Protein AF-A0A960JRF5-F1 (afdb_monomer_lite)

Sequence (85 aa):
RDALVGARLIDLPTGATVGTGSARRKAQLLDLRPDLDVVGLRGNIATRLARVGELDAIVVAAAALRRLGMDDRAAEWLAPGLFCP

Radius of gyration: 11.5 Å; chains: 1; bounding box: 28×24×25 Å

Foldseek 3Di:
DKFKFQADLVPADQQFEEEDQDPLQVVLSCVVRVRYNYDYDDDAPVVRNVCRVVGNIYMGHCVSCVVVVNNVRGNGDDDCVSRPD

Structure (mmCIF, N/CA/C/O backbone):
data_AF-A0A960JRF5-F1
#
_entry.id   AF-A0A960JRF5-F1
#
loop_
_atom_site.group_PDB
_atom_site.id
_atom_site.type_symbol
_atom_site.label_atom_id
_atom_site.label_alt_id
_atom_site.label_comp_id
_atom_site.label_asym_id
_atom_site.label_entity_id
_atom_site.label_seq_id
_atom_site.pdbx_PDB_ins_code
_atom_site.Cartn_x
_atom_site.Cartn_y
_atom_site.Cartn_z
_atom_site.occupancy
_atom_site.B_iso_or_equiv
_atom_site.auth_seq_id
_atom_site.auth_comp_id
_atom_site.auth_asym_id
_atom_site.auth_atom_id
_atom_site.pdbx_PDB_model_num
ATOM 1 N N . ARG A 1 1 ? 3.996 0.061 -11.435 1.00 90.06 1 ARG A N 1
ATOM 2 C CA . ARG A 1 1 ? 3.316 -0.938 -10.577 1.00 90.06 1 ARG A CA 1
ATOM 3 C C . ARG A 1 1 ? 3.921 -0.840 -9.190 1.00 90.06 1 ARG A C 1
ATOM 5 O O . ARG A 1 1 ? 5.129 -0.624 -9.094 1.00 90.06 1 ARG A O 1
ATOM 12 N N . ASP A 1 2 ? 3.096 -0.980 -8.166 1.00 95.81 2 ASP A N 1
ATOM 13 C CA . ASP A 1 2 ? 3.525 -1.036 -6.770 1.00 95.81 2 ASP A CA 1
ATOM 14 C C . ASP A 1 2 ? 3.347 -2.468 -6.241 1.00 95.81 2 ASP A C 1
ATOM 16 O O . ASP A 1 2 ? 2.716 -3.296 -6.899 1.00 95.81 2 ASP A O 1
ATOM 20 N N . ALA A 1 3 ? 3.968 -2.782 -5.111 1.00 96.81 3 ALA A N 1
ATOM 21 C CA . ALA A 1 3 ? 3.903 -4.098 -4.487 1.00 96.81 3 ALA A CA 1
ATOM 22 C C . ALA A 1 3 ? 3.764 -3.965 -2.970 1.00 96.81 3 ALA A C 1
ATOM 24 O O . ALA A 1 3 ? 4.392 -3.077 -2.381 1.00 96.81 3 ALA A O 1
ATOM 25 N N . LEU A 1 4 ? 2.980 -4.858 -2.362 1.00 97.12 4 LEU A N 1
ATOM 26 C CA . LEU A 1 4 ? 2.998 -5.090 -0.921 1.00 97.12 4 LEU A CA 1
ATOM 27 C C . LEU A 1 4 ? 4.047 -6.143 -0.577 1.00 97.12 4 LEU A C 1
ATOM 29 O O . LEU A 1 4 ? 4.199 -7.154 -1.266 1.00 97.12 4 LEU A O 1
ATOM 33 N N . VAL A 1 5 ? 4.747 -5.904 0.524 1.00 97.19 5 VAL A N 1
ATOM 34 C CA . VAL A 1 5 ? 5.690 -6.843 1.134 1.00 97.19 5 VAL A CA 1
ATOM 35 C C . VAL A 1 5 ? 5.291 -7.024 2.597 1.00 97.19 5 VAL A C 1
ATOM 37 O O . VAL A 1 5 ? 4.988 -6.033 3.260 1.00 97.19 5 VAL A O 1
ATOM 40 N N . GLY A 1 6 ? 5.284 -8.268 3.083 1.00 96.25 6 GLY A N 1
ATOM 41 C CA . GLY A 1 6 ? 4.764 -8.652 4.403 1.00 96.25 6 GLY A CA 1
ATOM 42 C C . GLY A 1 6 ? 3.521 -9.526 4.276 1.00 96.25 6 GLY A C 1
ATOM 43 O O . GLY A 1 6 ? 3.609 -10.738 4.443 1.00 96.25 6 GLY A O 1
ATOM 44 N N . ALA A 1 7 ? 2.401 -8.925 3.882 1.00 96.69 7 ALA A N 1
ATOM 45 C CA . ALA A 1 7 ? 1.132 -9.612 3.654 1.00 96.69 7 ALA A CA 1
ATOM 46 C C . ALA A 1 7 ? 0.415 -9.059 2.414 1.00 96.69 7 ALA A C 1
ATOM 48 O O . ALA A 1 7 ? 0.743 -7.973 1.928 1.00 96.69 7 ALA A O 1
ATOM 49 N N . ARG A 1 8 ? -0.566 -9.807 1.897 1.00 97.12 8 ARG A N 1
ATOM 50 C CA . ARG A 1 8 ? -1.497 -9.295 0.880 1.00 97.12 8 ARG A CA 1
ATOM 51 C C . ARG A 1 8 ? -2.471 -8.319 1.528 1.00 97.12 8 ARG A C 1
ATOM 53 O O . ARG A 1 8 ? -2.804 -8.468 2.699 1.00 97.12 8 ARG A O 1
ATOM 60 N N . LEU A 1 9 ? -2.986 -7.366 0.759 1.00 95.38 9 LEU A N 1
ATOM 61 C CA . LEU A 1 9 ? -3.887 -6.321 1.252 1.00 95.38 9 LEU A CA 1
ATOM 62 C C . LEU A 1 9 ? -5.153 -6.904 1.903 1.00 95.38 9 LEU A C 1
ATOM 64 O O . LEU A 1 9 ? -5.656 -6.356 2.881 1.00 95.38 9 LEU A O 1
ATOM 68 N N . ILE A 1 10 ? -5.646 -8.030 1.379 1.00 95.50 10 ILE A N 1
ATOM 69 C CA . ILE A 1 10 ? -6.822 -8.738 1.908 1.00 95.50 10 ILE A CA 1
ATOM 70 C C . ILE A 1 10 ? -6.535 -9.541 3.184 1.00 95.50 10 ILE A C 1
ATOM 72 O O . ILE A 1 10 ? -7.448 -9.761 3.972 1.00 95.50 10 ILE A O 1
ATOM 76 N N . ASP A 1 11 ? -5.284 -9.949 3.405 1.00 97.06 11 ASP A N 1
ATOM 77 C CA . ASP A 1 11 ? -4.897 -10.738 4.580 1.00 97.06 11 ASP A CA 1
ATOM 78 C C . ASP A 1 11 ? -4.513 -9.845 5.772 1.00 97.06 11 ASP A C 1
ATOM 80 O O . ASP A 1 11 ? -4.273 -10.344 6.870 1.00 97.06 11 ASP A O 1
ATOM 84 N N . LEU A 1 12 ? -4.434 -8.525 5.568 1.00 97.00 12 LEU A N 1
ATOM 85 C CA . LEU A 1 12 ? -4.120 -7.578 6.632 1.00 97.00 12 LEU A CA 1
ATOM 86 C C . LEU A 1 12 ? -5.273 -7.485 7.642 1.00 97.00 12 LEU A C 1
ATOM 88 O O . LEU A 1 12 ? -6.415 -7.238 7.221 1.00 97.00 12 LEU A O 1
ATOM 92 N N . PRO A 1 13 ? -4.987 -7.591 8.956 1.00 96.81 13 PRO A N 1
ATOM 93 C CA . PRO A 1 13 ? -6.004 -7.441 9.987 1.00 96.81 13 PRO A CA 1
ATOM 94 C C . PRO A 1 13 ? -6.646 -6.048 9.942 1.00 96.81 13 PRO A C 1
ATOM 96 O O . PRO A 1 13 ? -6.126 -5.104 9.339 1.00 96.81 13 PRO A O 1
ATOM 99 N N . THR A 1 14 ? -7.810 -5.910 10.571 1.00 97.00 14 THR A N 1
ATOM 100 C CA . THR A 1 14 ? -8.436 -4.596 10.751 1.00 97.00 14 THR A CA 1
ATOM 101 C C . THR A 1 14 ? -7.517 -3.702 11.576 1.00 97.00 14 THR A C 1
ATOM 103 O O . THR A 1 14 ? -7.041 -4.126 12.627 1.00 97.00 14 THR A O 1
ATOM 106 N N . GLY A 1 15 ? -7.270 -2.476 11.114 1.00 97.00 15 GLY A N 1
ATOM 107 C CA . GLY A 1 15 ? -6.358 -1.563 11.813 1.00 97.00 15 GLY A CA 1
ATOM 108 C C . GLY A 1 15 ? -4.870 -1.822 11.570 1.00 97.00 15 GLY A C 1
ATOM 109 O O . GLY A 1 15 ? -4.049 -1.253 12.284 1.00 97.00 15 GLY A O 1
ATOM 110 N N . ALA A 1 16 ? -4.506 -2.670 10.601 1.00 97.88 16 ALA A N 1
ATOM 111 C CA . ALA A 1 16 ? -3.109 -3.000 10.322 1.00 97.88 16 ALA A CA 1
ATOM 112 C C . ALA A 1 16 ? -2.257 -1.764 9.990 1.00 97.88 16 ALA A C 1
ATOM 114 O O . ALA A 1 16 ? -2.696 -0.851 9.280 1.00 97.88 16 ALA A O 1
ATOM 115 N N . THR A 1 17 ? -1.004 -1.779 10.438 1.00 98.19 17 THR A N 1
ATOM 116 C CA . THR A 1 17 ? -0.034 -0.717 10.195 1.00 98.19 17 THR A CA 1
ATOM 117 C C . THR A 1 17 ? 0.737 -0.970 8.898 1.00 98.19 17 THR A C 1
ATOM 119 O O . THR A 1 17 ? 1.496 -1.935 8.769 1.00 98.19 17 THR A O 1
ATOM 122 N N . VAL A 1 18 ? 0.602 -0.057 7.930 1.00 98.25 18 VAL A N 1
ATOM 123 C CA . VAL A 1 18 ? 1.238 -0.162 6.607 1.00 98.25 18 VAL A CA 1
ATOM 124 C C . VAL A 1 18 ? 2.225 0.977 6.368 1.00 98.25 18 VAL A C 1
ATOM 126 O O . VAL A 1 18 ? 1.884 2.158 6.414 1.00 98.25 18 VAL A O 1
ATOM 129 N N . GLY A 1 19 ? 3.472 0.633 6.048 1.00 97.81 19 GLY A N 1
ATOM 130 C CA . GLY A 1 19 ? 4.541 1.602 5.811 1.00 97.81 19 GLY A CA 1
ATOM 131 C C . GLY A 1 19 ? 4.640 2.080 4.363 1.00 97.81 19 GLY A C 1
ATOM 132 O O . GLY A 1 19 ? 4.905 1.300 3.445 1.00 97.81 19 GLY A O 1
ATOM 133 N N . THR A 1 20 ? 4.551 3.391 4.137 1.00 97.12 20 THR A N 1
ATOM 134 C CA . THR A 1 20 ? 4.923 4.009 2.853 1.00 97.12 20 THR A CA 1
ATOM 135 C C . THR A 1 20 ? 5.357 5.461 3.032 1.00 97.12 20 THR A C 1
ATOM 137 O O . THR A 1 20 ? 4.765 6.235 3.772 1.00 97.12 20 THR A O 1
ATOM 140 N N . GLY A 1 21 ? 6.411 5.868 2.322 1.00 94.75 21 GLY A N 1
ATOM 141 C CA . GLY A 1 21 ? 6.833 7.274 2.255 1.00 94.75 21 GLY A CA 1
ATOM 142 C C . GLY A 1 21 ? 6.113 8.097 1.179 1.00 94.75 21 GLY A C 1
ATOM 143 O O . GLY A 1 21 ? 6.394 9.282 1.043 1.00 94.75 21 GLY A O 1
ATOM 144 N N . SER A 1 22 ? 5.243 7.480 0.373 1.00 95.88 22 SER A N 1
ATOM 145 C CA . SER A 1 22 ? 4.555 8.139 -0.745 1.00 95.88 22 SER A CA 1
ATOM 146 C C . SER A 1 22 ? 3.140 8.561 -0.360 1.00 95.88 22 SER A C 1
ATOM 148 O O . SER A 1 22 ? 2.319 7.713 -0.005 1.00 95.88 22 SER A O 1
ATOM 150 N N . ALA A 1 23 ? 2.839 9.854 -0.519 1.00 96.00 23 ALA A N 1
ATOM 151 C CA . ALA A 1 23 ? 1.501 10.405 -0.309 1.00 96.00 23 ALA A CA 1
ATOM 152 C C . ALA A 1 23 ? 0.462 9.787 -1.260 1.00 96.00 23 ALA A C 1
ATOM 154 O O . ALA A 1 23 ? -0.629 9.440 -0.817 1.00 96.00 23 ALA A O 1
ATOM 155 N N . ARG A 1 24 ? 0.828 9.550 -2.533 1.00 96.88 24 ARG A N 1
ATOM 156 C CA . ARG A 1 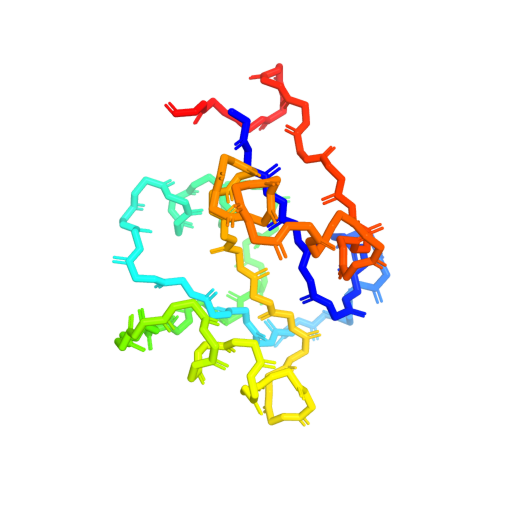24 ? -0.034 8.866 -3.516 1.00 96.88 24 ARG A CA 1
ATOM 157 C C . ARG A 1 24 ? -0.459 7.492 -3.004 1.00 96.88 24 ARG A C 1
ATOM 159 O O . ARG A 1 24 ? -1.638 7.160 -3.016 1.00 96.88 24 ARG A O 1
ATOM 166 N N . ARG A 1 25 ? 0.513 6.704 -2.537 1.00 97.25 25 ARG A N 1
ATOM 167 C CA . ARG A 1 25 ? 0.256 5.347 -2.045 1.00 97.25 25 ARG A CA 1
ATOM 168 C C . ARG A 1 25 ? -0.599 5.359 -0.789 1.00 97.25 25 ARG A C 1
ATOM 170 O O . ARG A 1 25 ? -1.493 4.538 -0.670 1.00 97.25 25 ARG A O 1
ATOM 177 N N . LYS A 1 26 ? -0.334 6.299 0.122 1.00 97.62 26 LYS A N 1
ATOM 178 C CA . LYS A 1 26 ? -1.137 6.478 1.333 1.00 97.62 26 LYS A CA 1
ATOM 179 C C . LYS A 1 26 ? -2.596 6.778 0.997 1.00 97.62 26 LYS A C 1
ATOM 181 O O . LYS A 1 26 ? -3.469 6.108 1.530 1.00 97.62 26 LYS A O 1
ATOM 186 N N . ALA A 1 27 ? -2.847 7.731 0.101 1.00 97.31 27 ALA A N 1
ATOM 187 C CA . ALA A 1 27 ? -4.203 8.080 -0.309 1.00 97.31 27 ALA A CA 1
ATOM 188 C C . ALA A 1 27 ? -4.944 6.879 -0.919 1.00 97.31 27 ALA A C 1
ATOM 190 O O . ALA A 1 27 ? -6.046 6.573 -0.490 1.00 97.31 27 ALA A O 1
ATOM 191 N N . GLN A 1 28 ? -4.314 6.156 -1.849 1.00 97.44 28 GLN A N 1
ATOM 192 C CA . GLN A 1 28 ? -4.941 4.994 -2.493 1.00 97.44 28 GLN A CA 1
ATOM 193 C C . GLN A 1 28 ? -5.164 3.815 -1.533 1.00 97.44 28 GLN A C 1
ATOM 195 O O . GLN A 1 28 ? -6.173 3.131 -1.636 1.00 97.44 28 GLN A O 1
ATOM 200 N N . LEU A 1 29 ? -4.257 3.576 -0.578 1.00 97.00 29 LEU A N 1
ATOM 201 C CA . LEU A 1 29 ? -4.471 2.559 0.459 1.00 97.00 29 LEU A CA 1
ATOM 202 C C . LEU A 1 29 ? -5.683 2.890 1.329 1.00 97.00 29 LEU A C 1
ATOM 204 O O . LEU A 1 29 ? -6.492 2.009 1.583 1.00 97.00 29 LEU A O 1
ATOM 208 N N . LEU A 1 30 ? -5.801 4.145 1.770 1.00 97.00 30 LEU A N 1
ATOM 209 C CA . LEU A 1 30 ? -6.898 4.587 2.632 1.00 97.00 30 LEU A CA 1
ATOM 210 C C . LEU A 1 30 ? -8.236 4.679 1.892 1.00 97.00 30 LEU A C 1
ATOM 212 O O . LEU A 1 30 ? -9.274 4.534 2.522 1.00 97.00 30 LEU A O 1
ATOM 216 N N . ASP A 1 31 ? -8.221 4.888 0.577 1.00 96.81 31 ASP A N 1
ATOM 217 C CA . ASP A 1 31 ? -9.421 4.798 -0.261 1.00 96.81 31 ASP A CA 1
ATOM 218 C C . ASP A 1 31 ? -9.955 3.354 -0.319 1.00 96.81 31 ASP A C 1
ATOM 220 O O . ASP A 1 31 ? -11.149 3.115 -0.163 1.00 96.81 31 ASP A O 1
ATOM 224 N N . LEU A 1 32 ? -9.056 2.371 -0.453 1.00 95.25 32 LEU A N 1
ATOM 225 C CA . LEU A 1 32 ? -9.413 0.947 -0.510 1.00 95.25 32 LEU A CA 1
ATOM 226 C C . LEU A 1 32 ? -9.717 0.333 0.864 1.00 95.25 32 LEU A C 1
ATOM 228 O O . LEU A 1 32 ? -10.581 -0.534 0.987 1.00 95.25 32 LEU A O 1
ATOM 232 N N . ARG A 1 33 ? -8.969 0.736 1.890 1.00 96.88 33 ARG A N 1
ATOM 233 C CA . ARG A 1 33 ? -9.050 0.233 3.265 1.00 96.88 33 ARG A CA 1
ATOM 234 C C . ARG A 1 33 ? -8.885 1.408 4.245 1.00 96.88 33 ARG A C 1
ATOM 236 O O . ARG A 1 33 ? -7.779 1.646 4.742 1.00 96.88 33 ARG A O 1
ATOM 243 N N . PRO A 1 34 ? -9.974 2.149 4.534 1.00 97.62 34 PRO A N 1
ATOM 244 C CA . PRO A 1 34 ? -9.944 3.316 5.422 1.00 97.62 34 PRO A CA 1
ATOM 245 C C . PRO A 1 3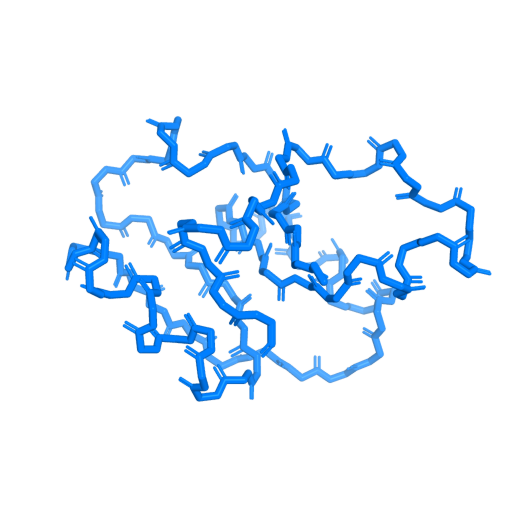4 ? -9.529 3.011 6.865 1.00 97.62 34 PRO A C 1
ATOM 247 O O . PRO A 1 34 ? -9.207 3.926 7.617 1.00 97.62 34 PRO A O 1
ATOM 250 N N . ASP A 1 35 ? -9.559 1.739 7.261 1.00 98.00 35 ASP A N 1
ATOM 251 C CA . ASP A 1 35 ? -9.194 1.275 8.595 1.00 98.00 35 ASP A CA 1
ATOM 252 C C . ASP A 1 35 ? -7.680 1.144 8.816 1.00 98.00 35 ASP A C 1
ATOM 254 O O . ASP A 1 35 ? -7.263 0.995 9.958 1.00 98.00 35 ASP A O 1
ATOM 258 N N . LEU A 1 36 ? -6.851 1.178 7.766 1.00 98.19 36 LEU A N 1
ATOM 259 C CA . LEU A 1 36 ? -5.402 0.989 7.902 1.00 98.19 36 LEU A CA 1
ATOM 260 C C . LEU A 1 36 ? -4.719 2.172 8.594 1.00 98.19 36 LEU A C 1
ATOM 262 O O . LEU A 1 36 ? -4.947 3.334 8.249 1.00 98.19 36 LEU A O 1
ATOM 266 N N . ASP A 1 37 ? -3.757 1.874 9.467 1.00 98.06 37 ASP A N 1
ATOM 267 C CA . ASP A 1 37 ? -2.830 2.877 9.985 1.00 98.06 37 ASP A CA 1
ATOM 268 C C . ASP A 1 37 ? -1.633 3.040 9.035 1.00 98.06 37 ASP A C 1
ATOM 270 O O . ASP A 1 37 ? -0.676 2.263 9.031 1.00 98.06 37 ASP A O 1
ATOM 274 N N . VAL A 1 38 ? -1.685 4.055 8.167 1.00 98.00 38 VAL A N 1
ATOM 275 C CA . VAL A 1 38 ? -0.625 4.282 7.175 1.00 98.00 38 VAL A CA 1
ATOM 276 C C . VAL A 1 38 ? 0.441 5.243 7.700 1.00 98.00 38 VAL A C 1
ATOM 278 O O . VAL A 1 38 ? 0.267 6.475 7.694 1.00 98.00 38 VAL A O 1
ATOM 281 N N . VAL A 1 39 ? 1.596 4.672 8.048 1.00 97.81 39 VAL A N 1
ATOM 282 C CA . VAL A 1 39 ? 2.745 5.370 8.637 1.00 97.81 39 VAL A CA 1
ATOM 283 C C . VAL A 1 39 ? 3.825 5.708 7.608 1.00 97.81 39 VAL A C 1
ATOM 285 O O . VAL A 1 39 ? 4.050 5.012 6.613 1.00 97.81 39 VAL A O 1
ATOM 288 N N . GLY A 1 40 ? 4.528 6.813 7.858 1.00 96.44 40 GLY A N 1
ATOM 289 C CA . GLY A 1 40 ? 5.620 7.269 7.004 1.00 96.44 40 GLY A CA 1
ATOM 290 C C . GLY A 1 40 ? 6.823 6.329 7.064 1.00 96.44 40 GLY A C 1
ATOM 291 O O . GLY A 1 40 ? 7.319 6.015 8.141 1.00 96.44 40 GLY A O 1
ATOM 292 N N . LEU A 1 41 ? 7.344 5.935 5.901 1.00 95.81 41 LEU A N 1
ATOM 293 C CA . LEU A 1 41 ? 8.507 5.050 5.806 1.00 95.81 41 LEU A CA 1
ATOM 294 C C . LEU A 1 41 ? 9.599 5.646 4.903 1.00 95.81 41 LEU A C 1
ATOM 296 O O . LEU A 1 41 ? 9.372 5.931 3.724 1.00 95.81 41 LEU A O 1
ATOM 300 N N . ARG A 1 42 ? 10.803 5.822 5.456 1.00 92.94 42 ARG A N 1
ATOM 301 C CA . ARG A 1 42 ? 11.974 6.415 4.782 1.00 92.94 42 ARG A CA 1
ATOM 302 C C . ARG A 1 42 ? 13.159 5.443 4.754 1.00 92.94 42 ARG A C 1
ATOM 304 O O . ARG A 1 42 ? 13.058 4.311 5.209 1.00 92.94 42 ARG A O 1
ATOM 311 N N . GLY A 1 43 ? 14.264 5.877 4.151 1.00 92.44 43 GLY A N 1
ATOM 312 C CA . GLY A 1 43 ? 15.451 5.050 3.919 1.00 92.44 43 GLY A CA 1
ATOM 313 C C . GLY A 1 43 ? 15.452 4.385 2.543 1.00 92.44 43 GLY A C 1
ATOM 314 O O . GLY A 1 43 ? 14.552 4.618 1.727 1.00 92.44 43 GLY A O 1
ATOM 315 N N . ASN A 1 44 ? 16.478 3.584 2.270 1.00 93.19 44 ASN A N 1
ATOM 316 C CA . ASN A 1 44 ? 16.595 2.821 1.028 1.00 93.19 44 ASN A CA 1
ATOM 317 C C . ASN A 1 44 ? 15.705 1.562 1.073 1.00 93.19 44 ASN A C 1
ATOM 319 O O . ASN A 1 44 ? 15.107 1.239 2.094 1.00 93.19 44 ASN A O 1
ATOM 323 N N . ILE A 1 45 ? 15.574 0.852 -0.044 1.00 92.25 45 ILE A N 1
ATOM 324 C CA . ILE A 1 45 ? 14.692 -0.322 -0.119 1.00 92.25 45 ILE A CA 1
ATOM 325 C C . ILE A 1 45 ? 15.079 -1.438 0.865 1.00 92.25 45 ILE A C 1
ATOM 327 O O . ILE A 1 45 ? 14.186 -2.009 1.479 1.00 92.25 45 ILE A O 1
ATOM 331 N N . ALA A 1 46 ? 16.371 -1.688 1.096 1.00 91.50 46 ALA A N 1
ATOM 332 C CA . ALA A 1 46 ? 16.821 -2.711 2.040 1.00 91.50 46 ALA A CA 1
ATOM 333 C C . ALA A 1 46 ? 16.419 -2.365 3.484 1.00 91.50 46 ALA A C 1
ATOM 335 O O . ALA A 1 46 ? 15.826 -3.192 4.173 1.00 91.50 46 ALA A O 1
ATOM 336 N N . THR A 1 47 ? 16.642 -1.117 3.916 1.00 93.69 47 THR A N 1
ATOM 337 C CA . THR A 1 47 ? 16.235 -0.658 5.255 1.00 93.69 47 THR A CA 1
ATOM 338 C C . THR A 1 47 ? 14.719 -0.653 5.419 1.00 93.69 47 THR A C 1
ATOM 340 O O . THR A 1 47 ? 14.220 -0.885 6.511 1.00 93.69 47 THR A O 1
ATOM 343 N N . ARG A 1 48 ? 13.967 -0.403 4.339 1.00 95.25 48 ARG A N 1
ATOM 344 C CA . ARG A 1 48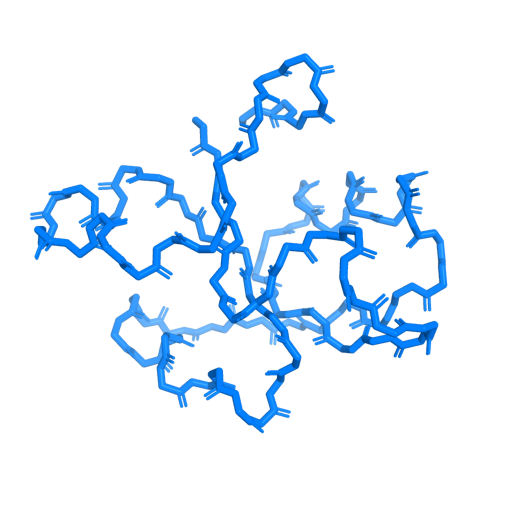 ? 12.499 -0.475 4.359 1.00 95.25 48 ARG A CA 1
ATOM 345 C C . ARG A 1 48 ? 12.003 -1.909 4.489 1.00 95.25 48 ARG A C 1
ATOM 347 O O . ARG A 1 48 ? 11.120 -2.151 5.296 1.00 95.25 48 ARG A O 1
ATOM 354 N N . LEU A 1 49 ? 12.575 -2.848 3.735 1.00 94.19 49 LEU A N 1
ATOM 355 C CA . LEU A 1 49 ? 12.222 -4.269 3.811 1.00 94.19 49 LEU A CA 1
ATOM 356 C C . LEU A 1 49 ? 12.498 -4.863 5.196 1.00 94.19 49 LEU A C 1
ATOM 358 O O . LEU A 1 49 ? 11.741 -5.716 5.642 1.00 94.19 49 LEU A O 1
ATOM 362 N N . ALA A 1 50 ? 13.534 -4.386 5.891 1.00 94.56 50 ALA A N 1
ATOM 363 C CA . ALA A 1 50 ? 13.842 -4.802 7.259 1.00 94.56 50 ALA A CA 1
ATOM 364 C C . ALA A 1 50 ? 12.770 -4.394 8.291 1.00 94.56 50 ALA A C 1
ATOM 366 O O . ALA A 1 50 ? 12.747 -4.947 9.381 1.00 94.56 50 ALA A O 1
ATOM 367 N N . ARG A 1 51 ? 11.879 -3.449 7.957 1.00 95.12 51 ARG A N 1
ATOM 368 C CA . ARG A 1 51 ? 10.778 -3.006 8.833 1.00 95.12 51 ARG A CA 1
ATOM 369 C C . ARG A 1 51 ? 9.568 -3.937 8.795 1.00 95.12 51 ARG A C 1
ATOM 371 O O . ARG A 1 51 ? 8.643 -3.755 9.580 1.00 95.12 51 ARG A O 1
ATOM 378 N N . VAL A 1 52 ? 9.542 -4.895 7.872 1.00 92.75 52 VAL A N 1
ATOM 379 C CA . VAL A 1 52 ? 8.487 -5.910 7.809 1.00 92.75 52 VAL A CA 1
ATOM 380 C C . VAL A 1 52 ? 8.655 -6.852 8.998 1.00 92.75 52 VAL A C 1
ATOM 382 O O . VAL A 1 52 ? 9.735 -7.405 9.189 1.00 92.75 52 VAL A O 1
ATOM 385 N N . GLY A 1 53 ? 7.606 -6.988 9.807 1.00 88.56 53 GLY A N 1
ATOM 386 C CA . GLY A 1 53 ? 7.639 -7.648 11.117 1.00 88.56 53 GLY A CA 1
ATOM 387 C C . GLY A 1 53 ? 7.470 -6.664 12.278 1.00 88.56 53 GLY A C 1
ATOM 388 O O . GLY A 1 53 ? 6.791 -6.988 13.244 1.00 88.56 53 GLY A O 1
ATOM 389 N N . GLU A 1 54 ? 8.010 -5.444 12.162 1.00 94.56 54 GLU A N 1
ATOM 390 C CA . GLU A 1 54 ? 7.592 -4.314 13.013 1.00 94.56 54 GLU A CA 1
ATOM 391 C C . GLU A 1 54 ? 6.313 -3.655 12.477 1.00 94.56 54 GLU A C 1
ATOM 393 O O . GLU A 1 54 ? 5.523 -3.102 13.234 1.00 94.56 54 GLU A O 1
ATOM 398 N N . LEU A 1 55 ? 6.150 -3.677 11.153 1.00 96.69 55 LEU A N 1
ATOM 399 C CA . LEU A 1 55 ? 4.952 -3.271 10.429 1.00 96.69 55 LEU A CA 1
ATOM 400 C C . LEU A 1 55 ? 4.304 -4.515 9.818 1.00 96.69 55 LEU A C 1
ATOM 402 O O . LEU A 1 55 ? 5.024 -5.420 9.377 1.00 96.69 55 LEU A O 1
ATOM 406 N N . ASP A 1 56 ? 2.976 -4.513 9.707 1.00 97.75 56 ASP A N 1
ATOM 407 C CA . ASP A 1 56 ? 2.228 -5.615 9.090 1.00 97.75 56 ASP A CA 1
ATOM 408 C C . ASP A 1 56 ? 2.544 -5.737 7.593 1.00 97.75 56 ASP A C 1
ATOM 410 O O . ASP A 1 56 ? 2.698 -6.833 7.051 1.00 97.75 56 ASP A O 1
ATOM 414 N N . ALA A 1 57 ? 2.698 -4.596 6.913 1.00 97.81 57 ALA A N 1
ATOM 415 C CA . ALA A 1 57 ? 3.160 -4.551 5.532 1.00 97.81 57 ALA A CA 1
ATOM 416 C C . ALA A 1 57 ? 3.847 -3.229 5.177 1.00 97.81 57 ALA A C 1
ATOM 418 O O . ALA A 1 57 ? 3.754 -2.218 5.874 1.00 97.81 57 ALA A O 1
ATOM 419 N N . ILE A 1 58 ? 4.517 -3.213 4.026 1.00 97.81 58 ILE A N 1
ATOM 420 C CA . ILE A 1 58 ? 5.010 -1.988 3.391 1.00 97.81 58 ILE A CA 1
ATOM 421 C C . ILE A 1 58 ? 4.624 -1.953 1.916 1.00 97.81 58 ILE A C 1
ATOM 423 O O . ILE A 1 58 ? 4.536 -2.998 1.272 1.00 97.81 58 ILE A O 1
ATOM 427 N N . VAL A 1 59 ? 4.479 -0.747 1.357 1.00 97.38 59 VAL A N 1
ATOM 428 C CA . VAL A 1 59 ? 4.274 -0.568 -0.088 1.00 97.38 59 VAL A CA 1
ATOM 429 C C . VAL A 1 59 ? 5.502 0.041 -0.749 1.00 97.38 59 VAL A C 1
ATOM 431 O O . VAL A 1 59 ? 5.938 1.160 -0.447 1.00 97.38 59 VAL A O 1
ATOM 434 N N . VAL A 1 60 ? 6.044 -0.690 -1.718 1.00 95.81 60 VAL A N 1
ATOM 435 C CA . VAL A 1 60 ? 7.266 -0.334 -2.444 1.00 95.81 60 VAL A CA 1
ATOM 436 C C . VAL A 1 60 ? 7.030 -0.314 -3.950 1.00 95.81 60 VAL A C 1
ATOM 438 O O . VAL A 1 60 ? 6.056 -0.858 -4.465 1.00 95.81 60 VAL A O 1
ATOM 441 N N . ALA A 1 61 ? 7.924 0.358 -4.679 1.00 94.69 61 ALA A N 1
ATOM 442 C CA . ALA A 1 61 ? 7.871 0.348 -6.135 1.00 94.69 61 ALA A CA 1
ATOM 443 C C . ALA A 1 61 ? 8.286 -1.033 -6.653 1.00 94.69 61 ALA A C 1
ATOM 445 O O . ALA A 1 61 ? 9.364 -1.515 -6.299 1.00 94.69 61 ALA A O 1
ATOM 446 N N . ALA A 1 62 ? 7.510 -1.611 -7.570 1.00 93.44 62 ALA A N 1
ATOM 447 C CA . ALA A 1 62 ? 7.848 -2.898 -8.179 1.00 93.44 62 ALA A CA 1
ATOM 448 C C . ALA A 1 62 ? 9.217 -2.881 -8.879 1.00 93.44 62 ALA A C 1
ATOM 450 O O . ALA A 1 62 ? 9.972 -3.847 -8.826 1.00 93.44 62 ALA A O 1
ATOM 451 N N . ALA A 1 63 ? 9.560 -1.751 -9.505 1.00 93.19 63 ALA A N 1
ATOM 452 C CA . ALA A 1 63 ? 10.845 -1.566 -10.172 1.00 93.19 63 ALA A CA 1
ATOM 453 C C . ALA A 1 63 ? 12.038 -1.678 -9.206 1.00 93.19 63 ALA A C 1
ATOM 455 O O . ALA A 1 63 ? 13.098 -2.151 -9.606 1.00 93.19 63 ALA A O 1
ATOM 456 N N . ALA A 1 64 ? 11.872 -1.269 -7.942 1.00 92.50 64 ALA A N 1
ATOM 457 C CA . ALA A 1 64 ? 12.940 -1.342 -6.951 1.00 92.50 64 ALA A CA 1
ATOM 458 C C . ALA A 1 64 ? 13.251 -2.791 -6.553 1.00 92.50 64 ALA A C 1
ATOM 460 O O . ALA A 1 64 ? 14.424 -3.131 -6.435 1.00 92.50 64 ALA A O 1
ATOM 461 N N . LEU A 1 65 ? 12.221 -3.632 -6.398 1.00 93.75 65 LEU A N 1
ATOM 462 C CA . LEU A 1 65 ? 12.387 -5.060 -6.110 1.00 93.75 65 LEU A CA 1
ATOM 463 C C . LEU A 1 65 ? 13.052 -5.781 -7.286 1.00 93.75 65 LEU A C 1
ATOM 465 O O . LEU A 1 65 ? 14.087 -6.414 -7.107 1.00 93.75 65 LEU A O 1
ATOM 469 N N . ARG A 1 66 ? 12.535 -5.570 -8.502 1.00 93.62 66 ARG A N 1
ATOM 470 C CA . ARG A 1 66 ? 13.065 -6.173 -9.738 1.00 93.62 66 ARG A CA 1
ATOM 471 C C . ARG A 1 66 ? 14.524 -5.866 -9.989 1.00 93.62 66 ARG A C 1
ATOM 473 O O . ARG A 1 66 ? 15.314 -6.752 -10.285 1.00 93.62 66 ARG A O 1
ATOM 480 N N . ARG A 1 67 ? 14.901 -4.592 -9.854 1.00 93.44 67 ARG A N 1
ATOM 481 C CA . ARG A 1 67 ? 16.284 -4.162 -10.091 1.00 93.44 67 ARG A CA 1
ATOM 482 C C . ARG A 1 67 ? 17.272 -4.823 -9.126 1.00 93.44 67 ARG A C 1
ATOM 484 O O . ARG A 1 67 ? 18.451 -4.904 -9.441 1.00 93.44 67 ARG A O 1
ATOM 491 N N . LEU A 1 68 ? 16.801 -5.256 -7.958 1.00 92.75 68 LEU A N 1
ATOM 492 C CA . LEU A 1 68 ? 17.609 -5.921 -6.940 1.00 92.75 68 LEU A CA 1
ATOM 493 C C . LEU A 1 68 ? 17.430 -7.444 -6.921 1.00 92.75 68 LEU A C 1
ATOM 495 O O . LEU A 1 68 ? 18.009 -8.088 -6.054 1.00 92.75 68 LEU A O 1
ATOM 499 N N . GLY A 1 69 ? 16.639 -8.011 -7.840 1.00 94.19 69 GLY A N 1
ATOM 500 C CA . GLY A 1 69 ? 16.339 -9.443 -7.867 1.00 94.19 69 GLY A CA 1
ATOM 501 C C . GLY A 1 69 ? 15.558 -9.930 -6.643 1.00 94.19 69 GLY A C 1
ATOM 502 O O . GLY A 1 69 ? 15.748 -11.062 -6.222 1.00 94.19 69 GLY A O 1
ATOM 503 N N . MET A 1 70 ? 14.722 -9.069 -6.051 1.00 93.94 70 MET A N 1
ATOM 504 C CA . MET A 1 70 ? 13.943 -9.339 -4.830 1.00 93.94 70 MET A CA 1
ATOM 505 C C . MET A 1 70 ? 12.443 -9.513 -5.121 1.00 93.94 70 MET A C 1
ATOM 507 O O . MET A 1 70 ? 11.593 -9.113 -4.323 1.00 93.94 70 MET A O 1
ATOM 511 N N . ASP A 1 71 ? 12.092 -10.015 -6.304 1.00 92.44 71 ASP A N 1
ATOM 512 C CA . ASP A 1 71 ? 10.702 -10.228 -6.726 1.00 92.44 71 ASP A CA 1
ATOM 513 C C . ASP A 1 71 ? 9.943 -11.204 -5.816 1.00 92.44 71 ASP A C 1
ATOM 515 O O . ASP A 1 71 ? 8.746 -11.038 -5.595 1.00 92.44 71 ASP A O 1
ATOM 519 N N . ASP A 1 72 ? 10.654 -12.178 -5.253 1.00 93.44 72 ASP A N 1
ATOM 520 C CA . ASP A 1 72 ? 10.171 -13.184 -4.303 1.00 93.44 72 ASP A CA 1
ATOM 521 C C . ASP A 1 72 ? 9.691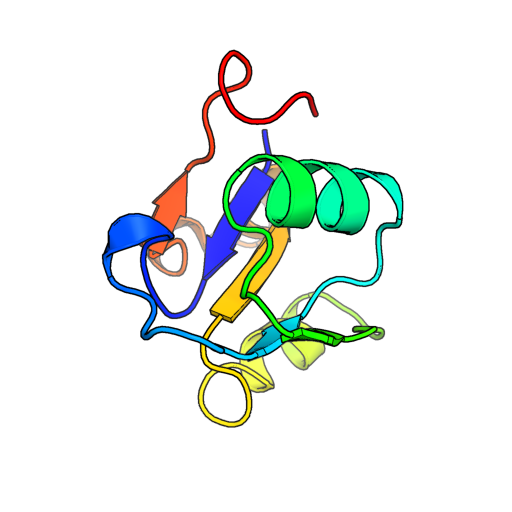 -12.585 -2.973 1.00 93.44 72 ASP A C 1
ATOM 523 O O . ASP A 1 72 ? 8.898 -13.192 -2.257 1.00 93.44 72 ASP A O 1
ATOM 527 N N . ARG A 1 73 ? 10.135 -11.367 -2.645 1.00 94.56 73 ARG A N 1
ATOM 528 C CA . ARG A 1 73 ? 9.713 -10.653 -1.435 1.00 94.56 73 ARG A CA 1
ATOM 529 C C . ARG A 1 73 ? 8.324 -10.034 -1.565 1.00 94.56 73 ARG A C 1
ATOM 531 O O . ARG A 1 73 ? 7.753 -9.653 -0.547 1.00 94.56 73 ARG A O 1
ATOM 538 N N . ALA A 1 74 ? 7.788 -9.880 -2.774 1.00 96.50 74 ALA A N 1
ATOM 539 C CA . ALA A 1 74 ? 6.456 -9.317 -2.964 1.00 96.50 74 ALA A CA 1
ATOM 540 C C . ALA A 1 74 ? 5.382 -10.325 -2.531 1.00 96.50 74 ALA A C 1
ATOM 542 O O . ALA A 1 74 ? 5.217 -11.371 -3.151 1.00 96.50 74 ALA A O 1
ATOM 543 N N . ALA A 1 75 ? 4.614 -9.975 -1.498 1.00 96.75 75 ALA A N 1
ATOM 544 C CA . ALA A 1 75 ? 3.430 -10.735 -1.105 1.00 96.75 75 ALA A CA 1
ATOM 545 C C . ALA A 1 75 ? 2.281 -10.512 -2.101 1.00 96.75 75 ALA A C 1
ATOM 547 O O . ALA A 1 75 ? 1.506 -11.422 -2.386 1.00 96.75 75 ALA A O 1
ATOM 548 N N . GLU A 1 76 ? 2.189 -9.302 -2.663 1.00 96.44 76 GLU A N 1
ATOM 549 C CA . GLU A 1 76 ? 1.182 -8.951 -3.660 1.00 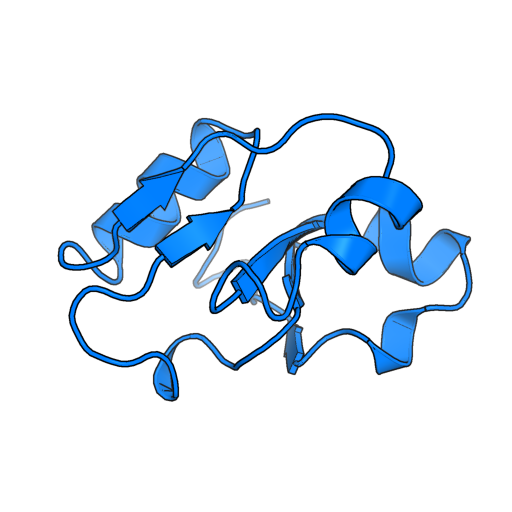96.44 76 GLU A CA 1
ATOM 550 C C . GLU A 1 76 ? 1.706 -7.906 -4.649 1.00 96.44 76 GLU A C 1
ATOM 552 O O . GLU A 1 76 ? 2.316 -6.905 -4.264 1.00 96.44 76 GLU A O 1
ATOM 557 N N . TRP A 1 77 ? 1.411 -8.099 -5.935 1.00 95.88 77 TRP A N 1
ATOM 558 C CA . TRP A 1 77 ? 1.636 -7.092 -6.970 1.00 95.88 77 TRP A CA 1
ATOM 559 C C . TRP A 1 77 ? 0.356 -6.297 -7.202 1.00 95.88 77 TRP A C 1
ATOM 561 O O . TRP A 1 77 ? -0.618 -6.823 -7.738 1.00 95.88 77 TRP A O 1
ATOM 571 N N . LEU A 1 78 ? 0.376 -5.007 -6.874 1.00 94.38 78 LEU A N 1
ATOM 572 C CA . LEU A 1 78 ? -0.789 -4.149 -7.028 1.00 94.38 78 LEU A CA 1
ATOM 573 C C . LEU A 1 78 ? -1.001 -3.794 -8.505 1.00 94.38 78 LEU A C 1
ATOM 575 O O . LEU A 1 78 ? -0.160 -3.153 -9.157 1.00 94.38 78 LEU A O 1
ATOM 579 N N . ALA A 1 79 ? -2.128 -4.252 -9.049 1.00 92.00 79 ALA A N 1
ATOM 580 C CA . ALA A 1 79 ? -2.503 -4.021 -10.437 1.00 92.00 79 ALA A CA 1
ATOM 581 C C . ALA A 1 79 ? -2.824 -2.532 -10.682 1.00 92.00 79 ALA A C 1
ATOM 583 O O . ALA A 1 79 ? -3.478 -1.917 -9.844 1.00 92.00 79 ALA A O 1
ATOM 584 N N . PRO A 1 80 ? -2.452 -1.947 -11.839 1.00 89.62 80 PRO A N 1
ATOM 585 C CA . PRO A 1 80 ? -2.699 -0.528 -12.121 1.00 89.62 80 PRO A CA 1
ATOM 586 C C . 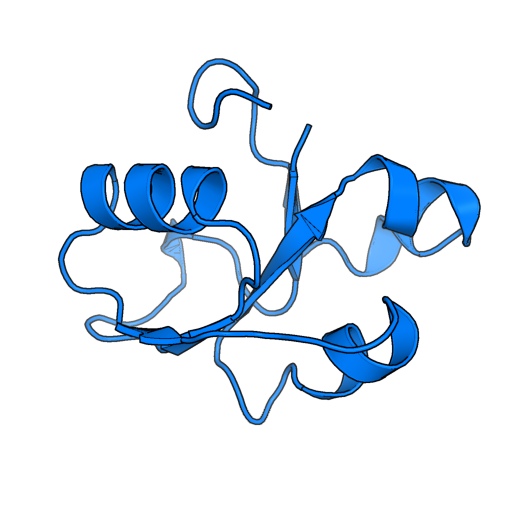PRO A 1 80 ? -4.166 -0.089 -12.053 1.00 89.62 80 PRO A C 1
ATOM 588 O O . PRO A 1 80 ? -4.424 1.070 -11.757 1.00 89.62 80 PRO A O 1
ATOM 591 N N . GLY A 1 81 ? -5.110 -0.998 -12.328 1.00 90.69 81 GLY A N 1
ATOM 592 C CA . GLY A 1 81 ? -6.545 -0.708 -12.234 1.00 90.69 81 GLY A CA 1
ATOM 593 C C . GLY A 1 81 ? -7.057 -0.580 -10.796 1.00 90.69 81 GLY A C 1
ATOM 594 O O . GLY A 1 81 ? -8.066 0.073 -10.579 1.00 90.69 81 GLY A O 1
ATOM 595 N N . LEU A 1 82 ? -6.351 -1.174 -9.829 1.00 87.62 82 LEU A N 1
ATOM 596 C CA . LEU A 1 82 ? -6.641 -1.052 -8.398 1.00 87.62 82 LEU A CA 1
ATOM 597 C C . LEU A 1 82 ? -5.778 0.034 -7.744 1.00 87.62 82 LEU A C 1
ATOM 599 O O . LEU A 1 82 ? -6.216 0.719 -6.830 1.00 87.62 82 LEU A O 1
ATOM 603 N N . PHE A 1 83 ? -4.535 0.171 -8.206 1.00 91.69 83 PHE A N 1
ATOM 604 C CA . PHE A 1 83 ? -3.531 1.023 -7.590 1.00 91.69 83 PHE A CA 1
ATOM 605 C C . PHE A 1 83 ? -2.697 1.733 -8.661 1.00 91.69 83 PHE A C 1
ATOM 607 O O . PHE A 1 83 ? -1.725 1.190 -9.208 1.00 91.69 83 PHE A O 1
ATOM 614 N N . CYS A 1 84 ? -3.107 2.956 -8.986 1.00 90.44 84 CYS A N 1
ATOM 615 C CA . CYS A 1 84 ? -2.512 3.761 -10.042 1.00 90.44 84 CYS A CA 1
ATOM 616 C C . CYS A 1 84 ? -1.043 4.120 -9.701 1.00 90.44 84 CYS A C 1
ATOM 618 O O . CYS A 1 84 ? -0.815 4.721 -8.641 1.00 90.44 84 CYS A O 1
ATOM 620 N N . PRO A 1 85 ? -0.052 3.738 -10.543 1.00 85.69 85 PRO A N 1
ATOM 621 C CA . PRO A 1 85 ? 1.385 3.941 -10.303 1.00 85.69 85 PRO A CA 1
ATOM 622 C C . PRO A 1 85 ? 1.867 5.391 -10.184 1.00 85.69 85 PRO A C 1
ATOM 624 O O . PRO A 1 85 ? 1.180 6.316 -10.651 1.00 85.69 85 PRO A O 1
#

pLDDT: mean 95.13, std 2.64, range [85.69, 98.25]

Secondary structure (DSSP, 8-state):
-EEEESS-TTTSPTT-EEE-S-HHHHHHHHHH-TT-EEE---S-HHHHHTTBTTBSEEEEEHHHHHHTT-GGG-SEEE-TTTS--